Protein AF-A0A378F5X4-F1 (afdb_monomer_lite)

Secondary structure (DSSP, 8-state):
-HHHHHHHHHHS--S-EEEE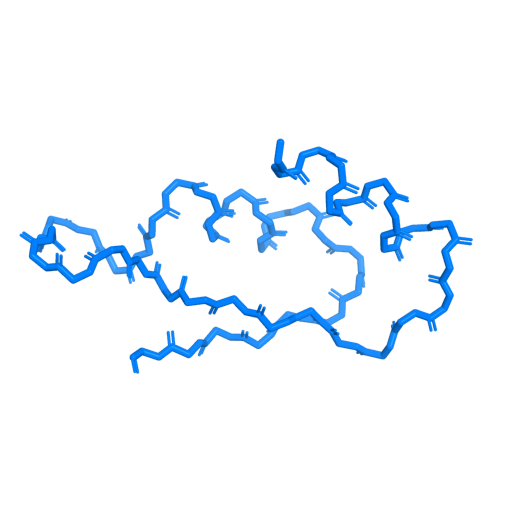SS-TT--S-SS-HHHHHHHHH-SS-EEEE-

Structure (mmCIF, N/CA/C/O backbone):
data_AF-A0A378F5X4-F1
#
_entry.id   AF-A0A378F5X4-F1
#
loop_
_atom_site.group_PDB
_atom_site.id
_atom_site.type_symbol
_atom_site.label_atom_id
_atom_site.label_alt_id
_atom_site.label_comp_id
_atom_site.label_asym_id
_atom_site.label_entity_id
_atom_site.label_seq_id
_atom_site.pdbx_PDB_ins_code
_atom_site.Cartn_x
_atom_site.Cartn_y
_atom_site.Cartn_z
_atom_site.occupancy
_atom_site.B_iso_or_equiv
_atom_site.auth_seq_id
_atom_site.auth_comp_id
_atom_site.auth_asym_id
_atom_site.auth_atom_id
_atom_site.pdbx_PDB_model_num
ATOM 1 N N . MET A 1 1 ? 0.092 10.807 -2.807 1.00 78.69 1 MET A N 1
ATOM 2 C CA . MET A 1 1 ? -0.381 9.495 -3.321 1.00 78.69 1 MET A CA 1
ATOM 3 C C . MET A 1 1 ? -0.362 8.380 -2.277 1.00 78.69 1 MET A C 1
ATOM 5 O O . MET A 1 1 ? -1.436 7.986 -1.862 1.00 78.69 1 MET A O 1
ATOM 9 N N . ARG A 1 2 ? 0.795 7.855 -1.833 1.00 87.12 2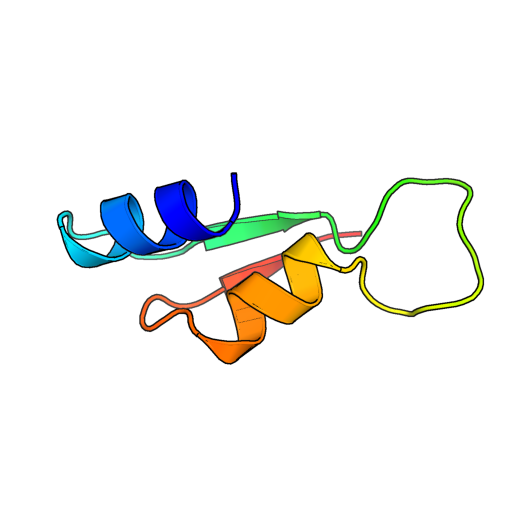 ARG A N 1
ATOM 10 C CA . ARG A 1 2 ? 0.854 6.799 -0.791 1.00 87.12 2 ARG A CA 1
ATOM 11 C C . ARG A 1 2 ? 0.024 7.159 0.448 1.00 87.12 2 ARG A C 1
ATOM 13 O O . ARG A 1 2 ? -0.812 6.369 0.865 1.00 87.12 2 ARG A O 1
ATOM 20 N N . ASP A 1 3 ? 0.277 8.330 1.027 1.00 90.81 3 ASP A N 1
ATOM 21 C CA . ASP A 1 3 ? -0.336 8.709 2.304 1.00 90.81 3 ASP A CA 1
ATOM 22 C C . ASP A 1 3 ? -1.847 8.930 2.174 1.00 90.81 3 ASP A C 1
ATOM 24 O O . ASP A 1 3 ? -2.590 8.586 3.083 1.00 90.81 3 ASP A O 1
ATOM 28 N N . GLU A 1 4 ? -2.314 9.395 1.013 1.00 92.50 4 GLU A N 1
ATOM 29 C CA . GLU A 1 4 ? -3.744 9.483 0.695 1.00 92.50 4 GLU A CA 1
ATOM 30 C C . GLU A 1 4 ? -4.393 8.100 0.588 1.00 92.50 4 GLU A C 1
ATOM 32 O O . GLU A 1 4 ? -5.455 7.891 1.163 1.00 92.50 4 GLU A O 1
ATOM 37 N N . ILE A 1 5 ? -3.747 7.139 -0.089 1.00 90.94 5 ILE A N 1
ATOM 38 C CA . ILE A 1 5 ? -4.257 5.760 -0.193 1.00 90.94 5 ILE A CA 1
ATOM 39 C C . ILE A 1 5 ? -4.388 5.148 1.201 1.00 90.94 5 ILE A C 1
ATOM 41 O O . ILE A 1 5 ? -5.420 4.566 1.522 1.00 90.94 5 ILE A O 1
ATOM 45 N N . LEU A 1 6 ? -3.370 5.321 2.049 1.00 91.06 6 LEU A N 1
ATOM 46 C CA . LEU A 1 6 ? -3.408 4.834 3.425 1.00 91.06 6 LEU A CA 1
ATOM 47 C C . LEU A 1 6 ? -4.492 5.544 4.241 1.00 91.06 6 LEU A C 1
ATOM 49 O O . LEU A 1 6 ? -5.228 4.880 4.966 1.00 91.06 6 LEU A O 1
ATOM 53 N N . ALA A 1 7 ? -4.623 6.865 4.120 1.00 92.94 7 ALA A N 1
ATOM 54 C CA . ALA A 1 7 ? -5.648 7.626 4.826 1.00 92.94 7 ALA A CA 1
ATOM 55 C C . ALA A 1 7 ? -7.059 7.172 4.434 1.00 92.94 7 ALA A C 1
ATOM 57 O O . ALA A 1 7 ? -7.863 6.890 5.316 1.00 92.94 7 ALA A O 1
ATOM 58 N N . ILE A 1 8 ? -7.345 7.034 3.140 1.00 92.94 8 ILE A N 1
ATOM 59 C CA . ILE A 1 8 ? -8.647 6.566 2.646 1.00 92.94 8 ILE A CA 1
ATOM 60 C C . ILE A 1 8 ? -8.900 5.125 3.100 1.00 92.94 8 ILE A C 1
ATOM 62 O O . ILE A 1 8 ? -9.938 4.853 3.693 1.00 92.94 8 ILE A O 1
ATOM 66 N N . SER A 1 9 ? -7.914 4.232 2.943 1.00 90.25 9 SER A N 1
ATOM 67 C CA . SER A 1 9 ? -8.053 2.823 3.342 1.00 90.25 9 SER A CA 1
ATOM 68 C C . SER A 1 9 ? -8.303 2.607 4.836 1.00 90.25 9 SER A C 1
ATOM 70 O O . SER A 1 9 ? -8.817 1.569 5.228 1.00 90.25 9 SER A O 1
ATOM 72 N N . ASN A 1 10 ? -7.907 3.572 5.672 1.00 88.75 10 ASN A N 1
ATOM 73 C CA . ASN A 1 10 ? -8.123 3.525 7.115 1.00 88.75 10 ASN A CA 1
ATOM 74 C C . ASN A 1 10 ? -9.447 4.171 7.546 1.00 88.75 10 ASN A C 1
ATOM 76 O O . ASN A 1 10 ? -9.882 3.925 8.667 1.00 88.75 10 ASN A O 1
ATOM 80 N N . ASN A 1 11 ? -10.031 5.043 6.719 1.00 88.44 11 ASN A N 1
ATOM 81 C CA . ASN A 1 11 ? -11.270 5.753 7.045 1.00 88.44 11 ASN A CA 1
ATOM 82 C C . ASN A 1 11 ? -12.515 5.050 6.499 1.00 88.44 11 ASN A C 1
ATOM 84 O O . ASN A 1 11 ? -13.600 5.270 7.030 1.00 88.44 11 ASN A O 1
ATOM 88 N N . GLU A 1 12 ? -12.371 4.207 5.478 1.00 86.19 12 GLU A N 1
ATOM 89 C CA . GLU A 1 12 ? -13.465 3.396 4.945 1.00 86.19 12 GLU A CA 1
ATOM 90 C C . GLU A 1 12 ? -13.122 1.903 4.990 1.00 86.19 12 GLU A C 1
ATOM 92 O O . GLU A 1 12 ? -11.954 1.511 5.013 1.00 86.19 12 GLU A O 1
ATOM 97 N N . GLU A 1 13 ? -14.152 1.058 5.003 1.00 87.75 13 GLU A N 1
ATOM 98 C CA . GLU A 1 13 ? -14.000 -0.396 5.017 1.00 87.75 13 GLU A CA 1
ATOM 99 C C . GLU A 1 13 ? -13.726 -0.917 3.603 1.00 87.75 13 GLU A C 1
ATOM 101 O O . GLU A 1 13 ? -14.636 -1.239 2.842 1.00 87.75 13 GLU A O 1
ATOM 106 N N . PHE A 1 14 ? -12.446 -0.997 3.246 1.00 93.12 14 PHE A N 1
ATOM 107 C CA . PHE A 1 14 ? -12.002 -1.717 2.055 1.00 93.12 14 PHE A CA 1
ATOM 108 C C . PHE A 1 14 ? -11.511 -3.113 2.426 1.00 93.12 14 PHE A C 1
ATOM 110 O O . PHE A 1 14 ? -10.721 -3.268 3.357 1.00 93.12 14 PHE A O 1
ATOM 117 N N . ASP A 1 15 ? -11.887 -4.112 1.632 1.00 94.56 15 ASP A N 1
ATOM 118 C CA . ASP A 1 15 ? -11.411 -5.487 1.817 1.00 94.56 15 ASP A CA 1
ATOM 119 C C . ASP A 1 15 ? -9.990 -5.701 1.270 1.00 94.56 15 ASP A C 1
ATOM 121 O O . ASP A 1 15 ? -9.251 -6.562 1.753 1.00 94.56 15 ASP A O 1
ATOM 125 N N . VAL A 1 16 ? -9.589 -4.937 0.241 1.00 94.50 16 VAL A N 1
ATOM 126 C CA . VAL A 1 16 ? -8.284 -5.100 -0.417 1.00 94.50 16 VAL A CA 1
ATOM 127 C C . VAL A 1 16 ? -7.802 -3.838 -1.141 1.00 94.50 16 VAL A C 1
ATOM 129 O O . VAL A 1 16 ? -8.572 -3.130 -1.787 1.00 94.50 16 VAL A O 1
ATOM 132 N N . ILE A 1 17 ? -6.489 -3.599 -1.098 1.00 94.31 17 ILE A N 1
ATOM 133 C CA . ILE A 1 17 ? -5.780 -2.608 -1.918 1.00 94.31 17 ILE A CA 1
ATOM 134 C C . ILE A 1 17 ? -5.045 -3.338 -3.046 1.00 94.31 17 ILE A C 1
ATOM 136 O O . ILE A 1 17 ? -4.214 -4.207 -2.783 1.00 94.31 17 ILE A O 1
ATOM 140 N N . VAL A 1 18 ? -5.292 -2.965 -4.303 1.00 94.88 18 VAL A N 1
ATOM 141 C CA . VAL A 1 18 ? -4.590 -3.537 -5.466 1.00 94.88 18 VAL A CA 1
ATOM 142 C C . VAL A 1 18 ? -3.561 -2.546 -6.000 1.00 94.88 18 VAL A C 1
ATOM 144 O O . VAL A 1 18 ? -3.899 -1.409 -6.329 1.00 94.88 18 VAL A O 1
ATOM 147 N N . ILE A 1 19 ? -2.301 -2.973 -6.114 1.00 92.75 19 ILE A N 1
ATOM 148 C CA . ILE A 1 19 ? -1.211 -2.123 -6.607 1.00 92.75 19 ILE A CA 1
ATOM 149 C C . ILE A 1 19 ? -0.294 -2.852 -7.591 1.00 92.75 19 ILE A C 1
ATOM 151 O O . ILE A 1 19 ? 0.092 -4.002 -7.396 1.00 92.75 19 ILE A O 1
ATOM 155 N N . GLY A 1 20 ? 0.102 -2.152 -8.655 1.00 91.06 20 GLY A N 1
ATOM 156 C CA . GLY A 1 20 ? 1.148 -2.620 -9.559 1.00 91.06 20 GLY A CA 1
ATOM 157 C C . GLY A 1 20 ? 2.512 -2.650 -8.867 1.00 91.06 20 GLY A C 1
ATOM 158 O O . GLY A 1 20 ? 2.904 -1.695 -8.199 1.00 91.06 20 GLY A O 1
ATOM 159 N N . SER A 1 21 ? 3.263 -3.734 -9.057 1.00 86.00 21 SER A N 1
ATOM 160 C CA . SER A 1 21 ? 4.540 -3.971 -8.378 1.00 86.00 21 SER A CA 1
ATOM 161 C C . SER A 1 21 ? 5.550 -2.855 -8.617 1.00 86.00 21 SER A C 1
ATOM 163 O O . SER A 1 21 ? 6.252 -2.479 -7.690 1.00 86.00 21 SER A O 1
ATOM 165 N N . ARG A 1 22 ? 5.631 -2.317 -9.838 1.00 84.06 22 ARG A N 1
ATOM 166 C CA . ARG A 1 22 ? 6.500 -1.198 -10.229 1.00 84.06 22 ARG A CA 1
ATOM 167 C C . ARG A 1 22 ? 6.124 -0.696 -11.618 1.00 84.06 22 ARG A C 1
ATOM 169 O O . ARG A 1 22 ? 5.347 -1.327 -12.329 1.00 84.06 22 AR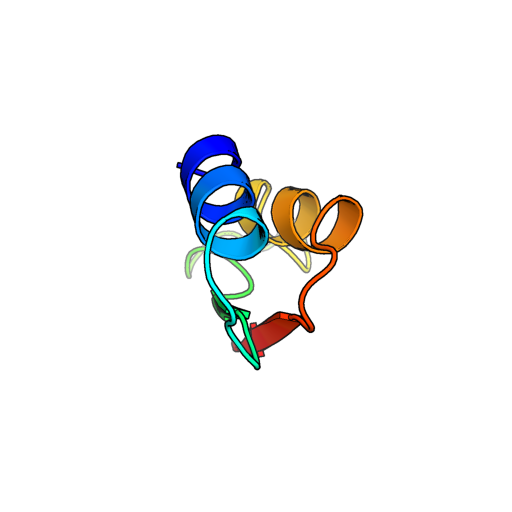G A O 1
ATOM 176 N N . LYS A 1 23 ? 6.746 0.407 -12.034 1.00 79.25 23 LYS A N 1
ATOM 177 C CA . LYS A 1 23 ? 6.645 0.899 -13.407 1.00 79.25 23 LYS A CA 1
ATOM 178 C C . LYS A 1 23 ? 7.393 -0.043 -14.372 1.00 79.25 23 LYS A C 1
ATOM 180 O O . LYS A 1 23 ? 8.555 -0.366 -14.097 1.00 79.25 23 LYS A O 1
ATOM 185 N N . PRO A 1 24 ? 6.776 -0.466 -15.491 1.00 73.06 24 PRO A N 1
ATOM 186 C CA . PRO A 1 24 ? 7.466 -1.218 -16.537 1.00 73.06 24 PRO A CA 1
ATOM 187 C C . PRO A 1 24 ? 8.723 -0.468 -17.009 1.00 73.06 24 PRO A C 1
ATOM 189 O O . PRO A 1 24 ? 8.674 0.743 -17.215 1.00 73.0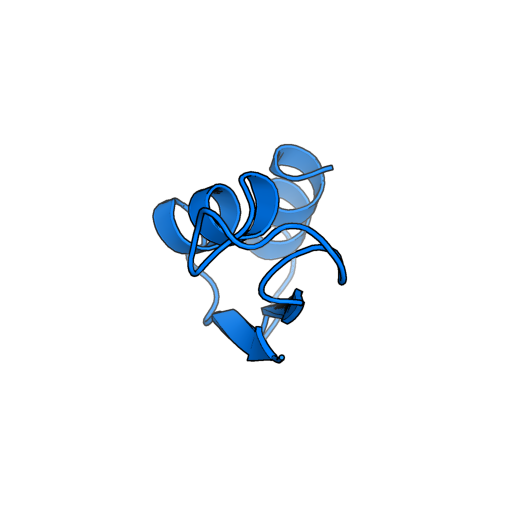6 24 PRO A O 1
ATOM 192 N N . GLY A 1 25 ? 9.853 -1.173 -17.143 1.00 71.88 25 GLY A N 1
ATOM 193 C CA . GLY A 1 25 ? 11.136 -0.601 -17.588 1.00 71.88 25 GLY A CA 1
ATOM 194 C C . GLY A 1 25 ? 12.153 -0.274 -16.484 1.00 71.88 25 GLY A C 1
ATOM 195 O O . GLY A 1 25 ? 13.305 0.007 -16.799 1.00 71.88 25 GLY A O 1
ATOM 196 N N . ILE A 1 26 ? 11.788 -0.367 -15.199 1.00 70.00 26 ILE A N 1
ATOM 197 C CA . ILE A 1 26 ? 12.735 -0.243 -14.074 1.00 70.00 26 ILE A CA 1
ATOM 198 C C . ILE A 1 26 ? 13.036 -1.649 -13.525 1.00 70.00 26 ILE A C 1
ATOM 200 O O . ILE A 1 26 ? 12.135 -2.344 -13.048 1.00 70.00 26 ILE A O 1
ATOM 204 N N . SER A 1 27 ? 14.296 -2.095 -13.630 1.00 66.31 27 SER A N 1
ATOM 205 C CA . SER A 1 27 ? 14.698 -3.497 -13.382 1.00 66.31 27 SER A CA 1
ATOM 206 C C . SER A 1 27 ? 15.481 -3.735 -12.085 1.00 66.31 27 SER A C 1
ATOM 208 O O . SER A 1 27 ? 15.829 -4.874 -11.787 1.00 66.31 27 SER A O 1
ATOM 210 N N . THR A 1 28 ? 15.784 -2.694 -11.313 1.00 71.31 28 THR A N 1
ATOM 211 C CA . THR A 1 28 ? 16.689 -2.824 -10.160 1.00 71.31 28 THR A CA 1
ATOM 212 C C . THR A 1 28 ? 16.000 -3.311 -8.885 1.00 71.31 28 THR A C 1
ATOM 214 O O . THR A 1 28 ? 16.684 -3.756 -7.973 1.00 71.31 28 THR A O 1
ATOM 217 N N . HIS A 1 29 ? 14.663 -3.268 -8.817 1.00 73.62 29 HIS A N 1
ATOM 218 C CA . HIS A 1 29 ? 13.903 -3.608 -7.612 1.00 73.62 29 HIS A CA 1
ATOM 219 C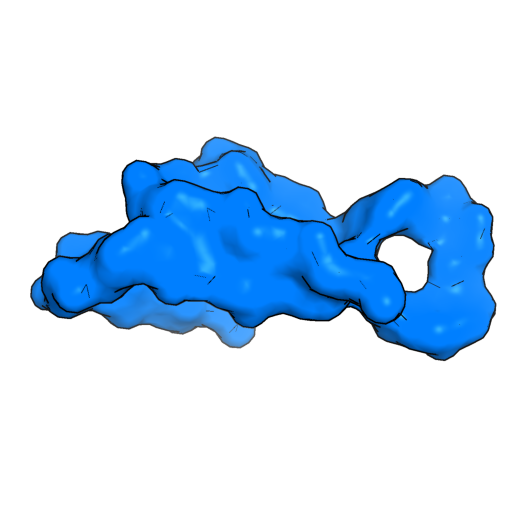 C . HIS A 1 29 ? 12.660 -4.443 -7.938 1.00 73.62 29 HIS A C 1
ATOM 221 O O . HIS A 1 29 ? 11.990 -4.227 -8.952 1.00 73.62 29 HIS A O 1
ATOM 227 N N . LEU A 1 30 ? 12.335 -5.400 -7.060 1.00 81.31 30 LEU A N 1
ATOM 228 C CA . LEU A 1 30 ? 11.141 -6.245 -7.190 1.00 81.31 30 LEU A CA 1
ATOM 229 C C . LEU A 1 30 ? 9.837 -5.453 -7.013 1.00 81.31 30 LEU A C 1
ATOM 231 O O . LEU A 1 30 ? 8.824 -5.838 -7.608 1.00 81.31 30 LEU A O 1
ATOM 235 N N . LEU A 1 31 ? 9.897 -4.366 -6.235 1.00 87.69 31 LEU A N 1
ATOM 236 C CA . LEU A 1 31 ? 8.811 -3.447 -5.904 1.00 87.69 31 LEU A CA 1
ATOM 237 C C . LEU A 1 31 ? 9.256 -1.994 -6.134 1.00 87.69 31 LEU A C 1
ATOM 239 O O . LEU A 1 31 ? 10.414 -1.649 -5.916 1.00 87.69 31 LEU A O 1
ATOM 243 N N . GLY A 1 32 ? 8.340 -1.140 -6.583 1.00 89.06 32 GLY A N 1
ATOM 244 C CA . GLY A 1 32 ? 8.526 0.306 -6.644 1.00 89.06 32 GLY A CA 1
ATOM 245 C C . GLY A 1 32 ? 8.310 0.950 -5.276 1.00 89.06 32 GLY A C 1
ATOM 246 O O . GLY A 1 32 ? 7.621 0.392 -4.423 1.00 89.06 32 GLY A O 1
ATOM 247 N N . SER A 1 33 ? 8.837 2.161 -5.090 1.00 89.06 33 SER A N 1
ATOM 248 C CA . SER A 1 33 ? 8.813 2.885 -3.807 1.00 89.06 33 SER A CA 1
ATOM 249 C C . SER A 1 33 ? 7.411 3.055 -3.209 1.00 89.06 33 SER A C 1
ATOM 251 O O . SER A 1 33 ? 7.239 2.933 -1.997 1.00 89.06 33 SER A O 1
ATOM 253 N N . ASN A 1 34 ? 6.396 3.285 -4.050 1.00 90.31 34 ASN A N 1
ATOM 254 C CA . ASN A 1 34 ? 5.001 3.369 -3.610 1.00 90.31 34 ASN A CA 1
ATOM 255 C C . ASN A 1 34 ? 4.447 2.011 -3.163 1.00 90.31 34 ASN A C 1
ATOM 257 O O . ASN A 1 34 ? 3.798 1.944 -2.124 1.00 90.31 34 ASN A O 1
ATOM 261 N N . ALA A 1 35 ? 4.713 0.938 -3.914 1.00 91.38 35 ALA A N 1
ATOM 262 C CA . ALA A 1 35 ? 4.242 -0.404 -3.573 1.00 91.38 35 ALA A CA 1
ATOM 263 C C . ALA A 1 35 ? 4.887 -0.904 -2.275 1.00 91.38 35 ALA A C 1
ATOM 265 O O . ALA A 1 35 ? 4.186 -1.381 -1.387 1.00 91.38 35 ALA A O 1
ATOM 266 N N . GLU A 1 36 ? 6.200 -0.715 -2.128 1.00 92.12 36 GLU A N 1
ATOM 267 C CA . GLU A 1 36 ? 6.923 -1.053 -0.899 1.00 92.12 36 GLU A CA 1
ATOM 268 C C . GLU A 1 36 ? 6.395 -0.256 0.299 1.00 92.12 36 GLU A C 1
ATOM 270 O O . GLU A 1 36 ? 6.137 -0.805 1.370 1.00 92.12 36 GLU A O 1
ATOM 275 N N . SER A 1 37 ? 6.190 1.045 0.102 1.00 93.12 37 SER A N 1
ATOM 276 C CA . SER A 1 37 ? 5.620 1.911 1.120 1.00 93.12 37 SER A CA 1
ATOM 277 C C . SER A 1 37 ? 4.232 1.458 1.557 1.00 93.12 37 SER A C 1
ATOM 279 O O . SER A 1 37 ? 3.986 1.328 2.746 1.00 93.12 37 SER A O 1
ATOM 281 N N . ILE A 1 38 ? 3.316 1.206 0.626 1.00 93.75 38 ILE A N 1
ATOM 282 C CA . ILE A 1 38 ? 1.944 0.823 0.977 1.00 93.75 38 ILE A CA 1
ATOM 283 C C . ILE A 1 38 ? 1.940 -0.521 1.711 1.00 93.75 38 ILE A C 1
ATOM 285 O O . ILE A 1 38 ? 1.338 -0.610 2.774 1.00 93.75 38 ILE A O 1
ATOM 289 N N . LEU A 1 39 ? 2.698 -1.517 1.239 1.00 92.44 39 LEU A N 1
ATOM 290 C CA . LEU A 1 39 ? 2.832 -2.813 1.918 1.00 92.44 39 LEU A CA 1
ATOM 291 C C . LEU A 1 39 ? 3.324 -2.697 3.364 1.00 92.44 39 LEU A C 1
ATOM 293 O O . LEU A 1 39 ? 2.913 -3.477 4.216 1.00 92.44 39 LEU A O 1
ATOM 297 N N . ARG A 1 40 ? 4.216 -1.743 3.645 1.00 93.12 40 ARG A N 1
ATOM 298 C CA . ARG A 1 40 ? 4.805 -1.579 4.979 1.00 93.12 40 ARG A CA 1
ATOM 299 C C . ARG A 1 40 ? 3.825 -1.005 6.005 1.00 93.12 40 ARG A C 1
ATOM 301 O O . ARG A 1 40 ? 4.004 -1.259 7.192 1.00 93.12 40 ARG A O 1
ATOM 308 N N . TYR A 1 41 ? 2.843 -0.210 5.577 1.00 94.38 41 TYR A N 1
ATOM 309 C CA . TYR A 1 41 ? 1.991 0.566 6.492 1.00 94.38 41 TYR A CA 1
ATOM 310 C C . TYR A 1 41 ? 0.487 0.320 6.329 1.00 94.38 41 TYR A C 1
ATOM 312 O O . TYR A 1 41 ? -0.290 0.809 7.150 1.00 94.38 41 TYR A O 1
ATOM 320 N N . ALA A 1 42 ? 0.060 -0.404 5.295 1.00 93.88 42 ALA A N 1
ATOM 321 C CA . ALA A 1 42 ? -1.339 -0.758 5.115 1.00 93.88 42 ALA A CA 1
ATOM 322 C C . ALA A 1 42 ? -1.805 -1.697 6.232 1.00 93.88 42 ALA A C 1
ATOM 324 O O . 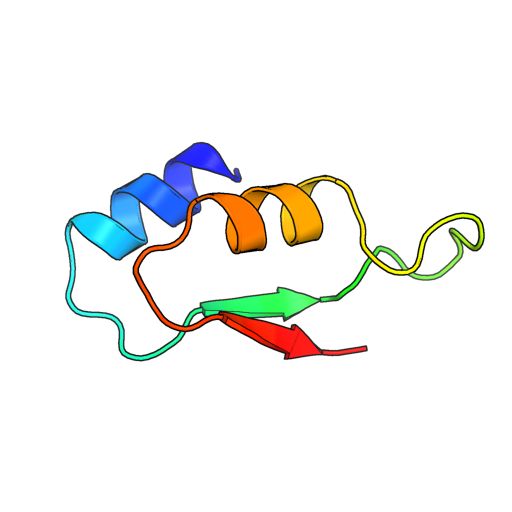ALA A 1 42 ? -1.144 -2.680 6.561 1.00 93.88 42 ALA A O 1
ATOM 325 N N . LYS A 1 43 ? -2.967 -1.378 6.803 1.00 93.44 43 LYS A N 1
ATOM 326 C CA . LYS A 1 43 ? -3.700 -2.278 7.703 1.00 93.44 43 LYS A CA 1
ATOM 327 C C . LYS A 1 43 ? -4.658 -3.178 6.924 1.00 93.44 43 LYS A C 1
ATOM 329 O O . LYS A 1 43 ? -4.910 -4.305 7.332 1.00 93.44 43 LYS A O 1
ATOM 334 N N . THR A 1 44 ? -5.152 -2.679 5.794 1.00 94.38 44 THR A N 1
ATOM 335 C CA . THR A 1 44 ? -5.946 -3.418 4.814 1.00 94.38 44 THR A CA 1
ATOM 336 C C . THR A 1 44 ? -5.066 -4.401 4.035 1.00 94.38 44 THR A C 1
ATOM 338 O O . THR A 1 44 ? -3.940 -4.039 3.678 1.00 94.38 44 THR A O 1
ATOM 341 N N . PRO A 1 45 ? -5.553 -5.615 3.718 1.00 95.50 45 PRO A N 1
ATOM 342 C CA . PRO A 1 45 ? -4.854 -6.545 2.837 1.00 95.50 45 PRO A CA 1
ATOM 343 C C . PRO A 1 45 ? -4.418 -5.896 1.515 1.00 95.50 45 PRO A C 1
ATOM 345 O O . PRO A 1 45 ? -5.169 -5.135 0.906 1.00 95.50 45 PRO A O 1
ATOM 348 N N . VAL A 1 46 ? -3.208 -6.215 1.043 1.00 95.12 46 VAL A N 1
ATOM 349 C CA . VAL A 1 46 ? -2.646 -5.647 -0.194 1.00 95.12 46 VAL A CA 1
ATOM 350 C C . VAL A 1 46 ? -2.312 -6.754 -1.190 1.00 95.12 46 VAL A C 1
ATOM 352 O O . VAL A 1 46 ? -1.534 -7.658 -0.885 1.00 95.12 46 VAL A O 1
ATOM 355 N N . LEU A 1 47 ? -2.850 -6.647 -2.404 1.00 95.69 47 LEU A N 1
ATOM 356 C CA . LEU A 1 47 ? -2.538 -7.512 -3.537 1.00 95.69 47 LEU A CA 1
ATOM 357 C C . LEU A 1 47 ? -1.606 -6.787 -4.513 1.00 95.69 47 LEU A C 1
ATOM 359 O O . LEU A 1 47 ? -1.949 -5.744 -5.073 1.00 95.69 47 LEU A O 1
ATOM 363 N N . VAL A 1 48 ? -0.433 -7.372 -4.755 1.00 92.44 48 VAL A N 1
ATOM 364 C CA . VAL A 1 48 ? 0.546 -6.836 -5.705 1.00 92.44 48 VAL A CA 1
ATOM 365 C C . VAL A 1 48 ? 0.455 -7.574 -7.034 1.00 92.44 48 VAL A C 1
ATOM 367 O O . VAL A 1 48 ? 0.657 -8.786 -7.084 1.00 92.44 48 VAL A O 1
ATOM 370 N N . VAL A 1 49 ? 0.217 -6.834 -8.117 1.00 90.69 49 VAL A N 1
ATOM 371 C CA . VAL A 1 49 ? 0.115 -7.373 -9.486 1.00 90.69 49 VAL A CA 1
ATOM 372 C C . VAL A 1 49 ? 1.306 -6.943 -10.348 1.00 90.69 49 VAL A C 1
ATOM 374 O O . VAL A 1 49 ? 1.944 -5.924 -10.069 1.00 90.69 49 VAL A O 1
ATOM 377 N N . ARG A 1 50 ? 1.670 -7.735 -11.362 1.00 82.31 50 ARG A N 1
ATOM 378 C CA . ARG A 1 50 ? 2.858 -7.507 -12.202 1.00 82.31 50 ARG A CA 1
ATOM 379 C C . ARG A 1 50 ? 2.488 -7.224 -13.645 1.00 82.31 50 ARG A C 1
ATOM 381 O O . ARG A 1 50 ? 1.554 -7.889 -14.134 1.00 82.31 50 ARG A O 1
#

Foldseek 3Di:
DLVVVQVVCVVDDDQEAEEEQDDPPDDPDSRDPSRVSNVVRHPHHYDYDD

Radius of gyration: 11.13 Å; chains: 1; bounding box: 31×17×25 Å

pLDDT: mean 88.2, std 7.53, range [66.31, 95.69]

InterPro domains:
  IPR006015 Universal stress protein A family [PR01438] (11-23)
  IPR006015 Universal stress protein A family [PR01438] (28-50)
  IPR006016 UspA [PF00582] (2-50)
  IPR014729 Rossmann-like alpha/beta/alpha sandwich fold [G3DSA:3.40.50.620] (1-50)

Sequence (50 aa):
MRDEILAISNNEEFDVIVIGSRKPGISTHLLGSNAESILRYAKTPVLVVR

Organism: Klebsiella pneumoniae (NCBI:txid573)